Protein AF-A0A947D6W4-F1 (afdb_monomer_lite)

Secondary structure (DSSP, 8-state):
--EEEEEEESEEEPPTTPEEEEEEEESSS--PEEEETTEEEE-STT-EEEEEEE-

Radius of gyration: 10.58 Å; chains: 1; bounding box: 25×14×31 Å

Foldseek 3Di:
DDKDKDKAFQKDWADPPKFWPDKDKDDDDWDDWDDDRTIIGTDDDRIMMITIIHD

pLDDT: mean 88.18, std 7.03, range [63.66, 95.0]

Structure (mmCIF, N/CA/C/O backbone):
data_AF-A0A947D6W4-F1
#
_entry.id   AF-A0A947D6W4-F1
#
loop_
_atom_site.group_PDB
_atom_site.id
_atom_site.type_symbol
_atom_site.label_atom_id
_atom_site.label_alt_id
_atom_site.label_comp_id
_atom_site.label_asym_id
_atom_site.label_entity_id
_atom_site.label_seq_id
_atom_site.pdbx_PDB_ins_code
_atom_site.Cartn_x
_atom_site.Cartn_y
_atom_site.Cartn_z
_atom_site.occupancy
_atom_site.B_iso_or_equiv
_atom_site.auth_seq_id
_atom_site.auth_comp_id
_atom_site.auth_asym_id
_atom_site.auth_atom_id
_atom_site.pdbx_PDB_model_num
ATOM 1 N N . MET A 1 1 ? -16.942 -3.797 8.259 1.00 73.56 1 MET A N 1
ATOM 2 C CA . MET A 1 1 ? -15.711 -3.934 7.466 1.00 73.56 1 MET A CA 1
ATOM 3 C C . MET A 1 1 ? -15.686 -2.791 6.477 1.00 73.56 1 MET A C 1
ATOM 5 O O . MET A 1 1 ? -16.578 -2.710 5.638 1.00 73.56 1 MET A O 1
ATOM 9 N N . THR A 1 2 ? -14.743 -1.871 6.642 1.00 88.75 2 THR A N 1
ATOM 10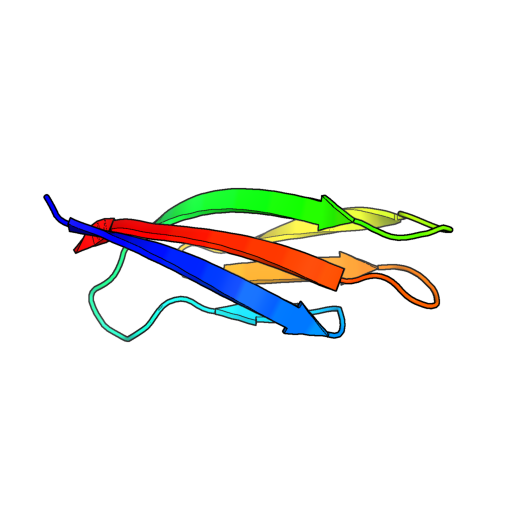 C CA . THR A 1 2 ? -14.613 -0.692 5.776 1.00 88.75 2 THR A CA 1
ATOM 11 C C . THR A 1 2 ? -13.439 -0.909 4.838 1.00 88.75 2 THR A C 1
ATOM 13 O O . THR A 1 2 ? -12.347 -1.224 5.300 1.00 88.75 2 THR A O 1
ATOM 16 N N . LEU A 1 3 ? -13.659 -0.748 3.531 1.00 92.25 3 LEU A N 1
ATOM 17 C CA . LEU A 1 3 ? -12.609 -0.868 2.521 1.00 92.25 3 LEU A CA 1
ATOM 18 C C . LEU A 1 3 ? -12.107 0.514 2.116 1.00 92.25 3 LEU A C 1
ATOM 20 O O . LEU A 1 3 ? -12.895 1.409 1.807 1.00 92.25 3 LEU A O 1
ATOM 24 N N . ARG A 1 4 ? -10.787 0.669 2.068 1.00 93.56 4 ARG A N 1
ATOM 25 C CA . ARG A 1 4 ? -10.114 1.900 1.669 1.00 93.56 4 ARG A CA 1
ATOM 26 C C . ARG A 1 4 ? -9.163 1.621 0.517 1.00 93.56 4 ARG A C 1
ATOM 28 O O . ARG A 1 4 ? -8.302 0.752 0.600 1.00 93.56 4 ARG A O 1
ATOM 35 N N . LYS A 1 5 ? -9.310 2.396 -0.556 1.00 92.88 5 LYS A N 1
ATOM 36 C CA . LYS A 1 5 ? -8.394 2.366 -1.695 1.00 92.88 5 LYS A CA 1
ATOM 37 C C . LYS A 1 5 ? -7.249 3.347 -1.460 1.00 92.88 5 LYS A C 1
ATOM 39 O O . LYS A 1 5 ? -7.493 4.522 -1.192 1.00 92.88 5 LYS A O 1
ATOM 44 N N . ILE A 1 6 ? -6.017 2.874 -1.608 1.00 92.56 6 ILE A N 1
ATOM 45 C CA . ILE A 1 6 ? -4.802 3.694 -1.565 1.00 92.56 6 ILE A CA 1
ATOM 46 C C . ILE A 1 6 ? -4.144 3.628 -2.940 1.00 92.56 6 ILE A C 1
ATOM 48 O O . ILE A 1 6 ? -4.148 2.590 -3.597 1.00 92.56 6 ILE A O 1
ATOM 52 N N . THR A 1 7 ? -3.623 4.752 -3.421 1.00 90.31 7 THR A N 1
ATOM 53 C CA . THR A 1 7 ? -2.850 4.811 -4.666 1.00 90.31 7 THR A CA 1
ATOM 54 C C . THR A 1 7 ? -1.544 5.531 -4.376 1.00 90.31 7 THR A C 1
ATOM 56 O O . THR A 1 7 ? -1.571 6.655 -3.881 1.00 90.31 7 THR A O 1
ATOM 59 N N . GLY A 1 8 ? -0.422 4.866 -4.642 1.00 83.94 8 GLY A N 1
ATOM 60 C CA . GLY A 1 8 ? 0.921 5.361 -4.343 1.00 83.94 8 GLY A CA 1
ATOM 61 C C . GLY A 1 8 ? 1.880 5.219 -5.523 1.00 83.94 8 GLY A C 1
ATOM 62 O O . GLY A 1 8 ? 1.610 4.499 -6.489 1.00 83.94 8 GLY A O 1
ATOM 63 N N . SER A 1 9 ? 3.001 5.931 -5.442 1.00 83.50 9 SER A N 1
ATOM 64 C CA . SER A 1 9 ? 4.074 5.910 -6.442 1.00 83.50 9 SER A CA 1
ATOM 65 C C . SER A 1 9 ? 5.022 4.758 -6.141 1.00 83.50 9 SER A C 1
ATOM 67 O O . SER A 1 9 ? 5.711 4.822 -5.132 1.00 83.50 9 SER A O 1
ATOM 69 N N . ALA A 1 10 ? 5.047 3.731 -6.997 1.00 86.50 10 ALA A N 1
ATOM 70 C CA . ALA A 1 10 ? 5.825 2.488 -6.884 1.00 86.50 10 ALA A CA 1
ATOM 71 C C . ALA A 1 10 ? 5.705 1.687 -5.565 1.00 86.50 10 ALA A C 1
ATOM 73 O O . ALA A 1 10 ? 5.929 0.488 -5.582 1.00 86.50 10 ALA A O 1
ATOM 74 N N . SER A 1 11 ? 5.301 2.265 -4.438 1.00 90.88 11 SER A N 1
ATOM 75 C CA . SER A 1 11 ? 5.055 1.585 -3.170 1.00 90.88 11 SER A CA 1
ATOM 76 C C . SER A 1 11 ? 4.007 2.328 -2.344 1.00 90.88 11 SER A C 1
ATOM 78 O O . SER A 1 11 ? 3.783 3.532 -2.498 1.00 90.88 11 SER A O 1
ATOM 80 N N . ALA A 1 12 ? 3.302 1.577 -1.504 1.00 93.81 12 ALA A N 1
ATOM 81 C CA . ALA A 1 12 ? 2.321 2.094 -0.565 1.00 93.81 12 ALA A CA 1
ATOM 82 C C . ALA A 1 12 ? 2.094 1.076 0.557 1.00 93.81 12 ALA A C 1
ATOM 84 O O . ALA A 1 12 ? 2.372 -0.117 0.399 1.00 93.81 12 ALA A O 1
ATOM 85 N N . SER A 1 13 ? 1.515 1.554 1.653 1.00 94.25 13 SER A N 1
ATOM 86 C CA . SER A 1 13 ? 1.069 0.740 2.777 1.00 94.25 13 SER A CA 1
ATOM 87 C C . SER A 1 13 ? -0.300 1.196 3.286 1.00 94.25 13 SER A C 1
ATOM 89 O O . SER A 1 13 ? -0.712 2.349 3.117 1.00 94.25 13 SER A O 1
ATOM 91 N N . CYS A 1 14 ? -1.022 0.250 3.872 1.00 93.50 14 CYS A N 1
ATOM 92 C CA . CYS A 1 14 ? -2.224 0.431 4.660 1.00 93.50 14 CYS A CA 1
ATOM 93 C C . CYS A 1 14 ? -1.893 1.123 5.990 1.00 93.50 14 CYS A C 1
ATOM 95 O O . CYS A 1 14 ? -0.750 1.121 6.450 1.00 93.50 14 CYS A O 1
ATOM 97 N N . ALA A 1 15 ? -2.885 1.755 6.619 1.00 93.06 15 ALA A N 1
ATOM 98 C CA . ALA A 1 15 ? -2.666 2.368 7.924 1.00 93.06 15 ALA A CA 1
ATOM 99 C C . ALA A 1 15 ? -2.510 1.302 9.020 1.00 93.06 15 ALA A C 1
ATOM 101 O O . ALA A 1 15 ? -2.965 0.168 8.889 1.00 93.06 15 ALA A O 1
ATOM 102 N N . THR A 1 16 ? -1.918 1.687 10.151 1.00 91.31 16 THR A N 1
ATOM 103 C CA . THR A 1 16 ? -1.787 0.802 11.313 1.00 91.31 16 THR A CA 1
ATOM 104 C C . THR A 1 16 ? -3.151 0.252 11.749 1.00 91.31 16 THR A C 1
ATOM 106 O O . THR A 1 16 ? -4.099 1.006 11.992 1.00 91.31 16 THR A O 1
ATOM 109 N N . GLY A 1 17 ? -3.238 -1.076 11.861 1.00 89.50 17 GLY A N 1
ATOM 110 C CA . GLY A 1 17 ? -4.476 -1.785 12.189 1.00 89.50 17 GLY A CA 1
ATOM 111 C C . GLY A 1 17 ? -5.439 -1.964 11.011 1.00 89.50 17 GLY A C 1
ATOM 112 O O . GLY A 1 17 ? -6.596 -2.297 11.243 1.00 89.50 17 GLY A O 1
ATOM 113 N N . GLU A 1 18 ? -4.998 -1.714 9.776 1.00 92.69 18 GLU A N 1
ATOM 114 C CA . GLU A 1 18 ? -5.682 -2.140 8.553 1.00 92.69 18 GLU A CA 1
ATOM 115 C C . GLU A 1 18 ? -4.959 -3.355 7.947 1.00 92.69 18 GLU A C 1
ATOM 117 O O . GLU A 1 18 ? -3.739 -3.468 8.043 1.00 92.69 18 GLU A O 1
ATOM 122 N N . MET A 1 19 ? -5.708 -4.255 7.306 1.00 91.88 19 MET A N 1
ATOM 123 C CA . MET A 1 19 ? -5.167 -5.426 6.608 1.00 91.88 19 MET A CA 1
ATOM 124 C C . MET A 1 19 ? -5.175 -5.198 5.098 1.00 91.88 19 MET A C 1
ATOM 126 O O . MET A 1 19 ? -6.184 -4.740 4.551 1.00 91.88 19 MET A O 1
ATOM 130 N N . LEU A 1 20 ? -4.089 -5.555 4.411 1.00 93.31 20 LEU A N 1
ATOM 131 C CA . LEU A 1 20 ? -4.073 -5.568 2.954 1.00 93.31 20 LEU A CA 1
ATOM 132 C C . LEU A 1 20 ? -4.942 -6.717 2.421 1.00 93.31 20 LEU A C 1
ATOM 134 O O . LEU A 1 20 ? -4.713 -7.882 2.725 1.00 93.31 20 LEU A O 1
ATOM 138 N N . ILE A 1 21 ? -5.926 -6.386 1.586 1.00 94.25 21 ILE A N 1
ATOM 139 C CA . ILE A 1 21 ? -6.823 -7.364 0.949 1.00 94.25 21 ILE A CA 1
ATOM 140 C C . ILE A 1 21 ? -6.436 -7.610 -0.506 1.00 94.25 21 ILE A C 1
ATOM 142 O O . ILE A 1 21 ? -6.587 -8.711 -1.028 1.00 94.25 21 ILE A O 1
ATOM 146 N N . SER A 1 22 ? -5.971 -6.570 -1.194 1.00 92.75 22 SER A N 1
ATOM 147 C CA . SER A 1 22 ? -5.597 -6.659 -2.600 1.00 92.75 22 SER A CA 1
ATOM 148 C C . SER A 1 22 ? -4.564 -5.599 -2.939 1.00 92.75 22 SER A C 1
ATOM 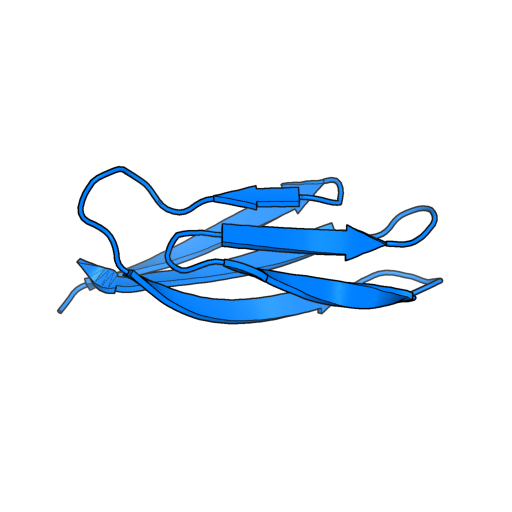150 O O . SER A 1 22 ? -4.647 -4.468 -2.457 1.00 92.75 22 SER A O 1
ATOM 152 N N . ALA A 1 23 ? -3.615 -5.961 -3.794 1.00 92.44 23 ALA A N 1
ATOM 153 C CA . ALA A 1 23 ? -2.612 -5.061 -4.326 1.00 92.44 23 ALA A CA 1
ATOM 154 C C . ALA A 1 23 ? -2.475 -5.273 -5.834 1.00 92.44 23 ALA A C 1
ATOM 156 O O . ALA A 1 23 ? -2.481 -6.405 -6.317 1.00 92.44 23 ALA A O 1
ATOM 157 N N . MET A 1 24 ? -2.345 -4.179 -6.577 1.00 90.00 24 MET A N 1
ATOM 158 C CA . MET A 1 24 ? -2.193 -4.193 -8.026 1.00 90.00 24 MET A CA 1
ATOM 159 C C . MET A 1 24 ? -1.147 -3.170 -8.452 1.00 90.00 24 MET A C 1
ATOM 161 O O . MET A 1 24 ? -1.162 -2.028 -7.990 1.00 90.00 24 MET A O 1
ATOM 165 N N . CYS A 1 25 ? -0.278 -3.564 -9.379 1.00 90.25 25 CYS A N 1
ATOM 166 C CA . CYS A 1 25 ? 0.588 -2.636 -10.090 1.00 90.25 25 CYS A CA 1
ATOM 167 C C . CYS A 1 25 ? -0.103 -2.125 -11.348 1.00 90.25 25 CYS A C 1
ATOM 169 O O . CYS A 1 25 ? -0.770 -2.864 -12.065 1.00 90.25 25 CYS A O 1
ATOM 171 N N . THR A 1 26 ? 0.059 -0.839 -11.609 1.00 86.56 26 THR A N 1
ATOM 172 C CA . THR A 1 26 ? -0.442 -0.156 -12.802 1.00 86.56 26 THR A CA 1
ATOM 173 C C . THR A 1 26 ? 0.689 0.681 -13.398 1.0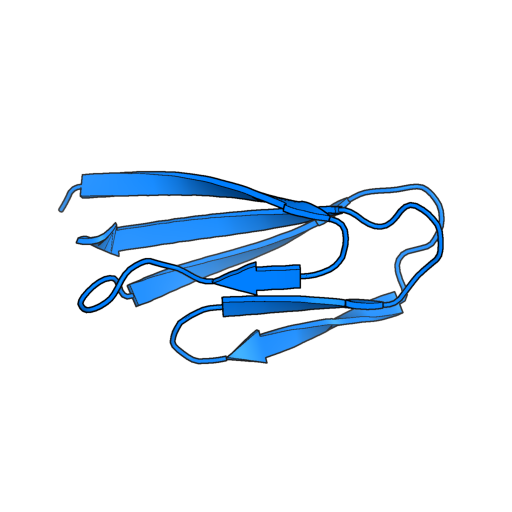0 86.56 26 THR A C 1
ATOM 175 O O . THR A 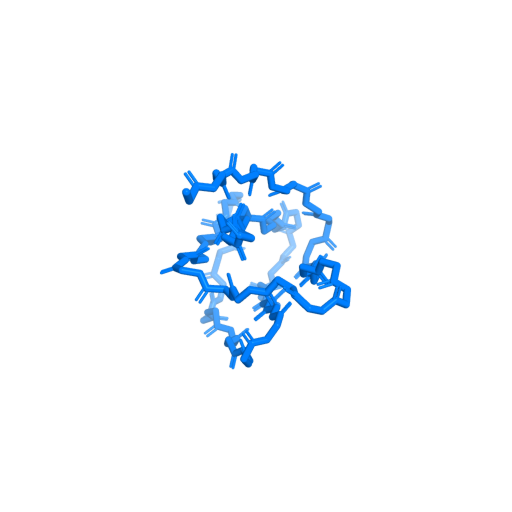1 26 ? 1.607 1.065 -12.678 1.00 86.56 26 THR A O 1
ATOM 178 N N . GLY A 1 27 ? 0.659 0.953 -14.705 1.00 79.62 27 GLY A N 1
ATOM 179 C CA . GLY A 1 27 ? 1.732 1.668 -15.415 1.00 79.62 27 GLY A CA 1
ATOM 180 C C . GLY A 1 27 ? 2.289 0.886 -16.606 1.00 79.62 27 GLY A C 1
ATOM 181 O O . GLY A 1 27 ? 1.832 -0.220 -16.894 1.00 79.62 27 GLY A O 1
ATOM 182 N N . THR A 1 28 ? 3.240 1.489 -17.322 1.00 69.44 28 THR A N 1
ATOM 183 C CA . THR A 1 28 ? 3.715 1.034 -18.642 1.00 69.44 28 THR A CA 1
ATOM 184 C C . THR A 1 28 ? 4.712 -0.122 -18.570 1.00 69.44 28 THR A C 1
ATOM 186 O O . THR A 1 28 ? 4.718 -0.973 -19.453 1.00 69.44 28 THR A O 1
ATOM 189 N N . MET A 1 29 ? 5.533 -0.182 -17.520 1.00 63.66 29 MET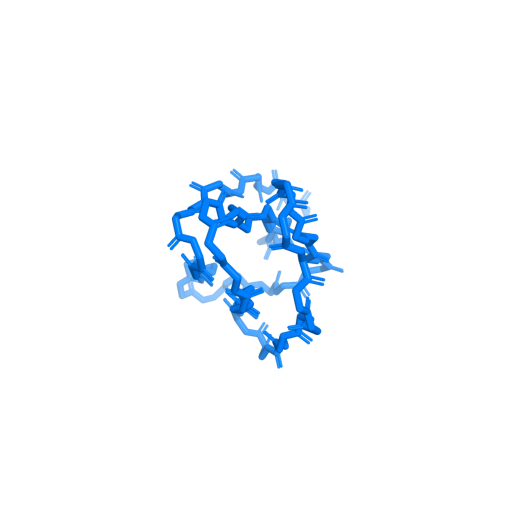 A N 1
ATOM 190 C CA . MET A 1 29 ? 6.441 -1.298 -17.253 1.00 63.66 29 MET A CA 1
ATOM 191 C C . MET A 1 29 ? 6.172 -1.821 -15.849 1.00 63.66 29 MET A C 1
ATOM 193 O O . MET A 1 29 ? 6.430 -1.135 -14.864 1.00 63.66 29 MET A O 1
ATOM 197 N N . GLN A 1 30 ? 5.611 -3.023 -15.764 1.00 70.19 30 GLN A N 1
ATOM 198 C CA . GLN A 1 30 ? 5.252 -3.654 -14.499 1.00 70.19 30 GLN A CA 1
ATOM 199 C C . GLN A 1 30 ? 6.157 -4.866 -14.302 1.00 70.19 30 GLN A C 1
ATOM 201 O O . GLN A 1 30 ? 6.014 -5.886 -14.973 1.00 70.19 30 GLN A O 1
ATOM 206 N N . GLY A 1 31 ? 7.123 -4.730 -13.404 1.00 73.56 31 GLY A N 1
ATOM 207 C CA . GLY A 1 31 ? 7.803 -5.861 -12.795 1.00 73.56 31 GLY A CA 1
ATOM 208 C C . GLY A 1 31 ? 6.887 -6.582 -11.798 1.00 73.56 31 GLY A C 1
ATOM 209 O O . GLY A 1 31 ? 5.740 -6.175 -11.588 1.00 73.56 31 GLY A O 1
ATOM 210 N N . PRO A 1 32 ? 7.374 -7.659 -11.164 1.00 82.19 32 PRO A N 1
ATOM 211 C CA . PRO A 1 32 ? 6.600 -8.383 -10.166 1.00 82.19 32 PRO A CA 1
ATOM 212 C C . PRO A 1 32 ? 6.187 -7.459 -9.013 1.00 82.19 32 PRO A C 1
ATOM 214 O O . PRO A 1 32 ? 6.964 -6.606 -8.573 1.00 82.19 32 PRO A O 1
ATOM 217 N N . ILE A 1 33 ? 4.961 -7.649 -8.520 1.00 88.75 33 ILE A N 1
ATOM 218 C CA . ILE A 1 33 ? 4.502 -7.010 -7.290 1.00 88.75 33 ILE A CA 1
ATOM 219 C C . ILE A 1 33 ? 5.070 -7.769 -6.092 1.00 88.75 33 ILE A C 1
ATOM 221 O O . ILE A 1 33 ? 4.987 -8.994 -6.023 1.00 88.75 33 ILE A O 1
ATOM 225 N N . MET A 1 34 ? 5.645 -7.040 -5.145 1.00 90.56 34 MET A N 1
ATOM 226 C CA . MET A 1 34 ? 6.042 -7.571 -3.846 1.00 90.56 34 MET A CA 1
ATOM 227 C C . MET A 1 34 ? 5.010 -7.125 -2.822 1.00 90.56 34 MET A C 1
ATOM 229 O O . MET A 1 34 ? 4.817 -5.927 -2.629 1.00 90.56 34 MET A O 1
ATOM 233 N N . THR A 1 35 ? 4.329 -8.075 -2.192 1.00 91.06 35 THR A N 1
ATOM 234 C CA . THR A 1 35 ? 3.303 -7.812 -1.177 1.00 91.06 35 THR A CA 1
ATOM 235 C C . THR A 1 35 ? 3.818 -8.132 0.220 1.00 91.06 35 THR A C 1
ATOM 237 O O . THR A 1 35 ? 4.606 -9.058 0.408 1.00 91.06 35 THR A O 1
ATOM 240 N N . SER A 1 36 ? 3.329 -7.385 1.198 1.00 89.12 36 SER A N 1
ATOM 241 C CA . SER A 1 36 ? 3.530 -7.566 2.637 1.00 89.12 36 SER A CA 1
ATOM 242 C C . SER A 1 36 ? 2.167 -7.505 3.331 1.00 89.12 36 SER A C 1
ATOM 244 O O . SER A 1 36 ? 1.179 -7.130 2.700 1.00 89.12 36 SER A O 1
ATOM 246 N N . ASP A 1 37 ? 2.097 -7.855 4.614 1.00 87.94 37 ASP A N 1
ATOM 247 C CA . ASP A 1 37 ? 0.823 -7.919 5.352 1.00 87.94 37 ASP A CA 1
ATOM 248 C C . ASP A 1 37 ? 0.056 -6.581 5.358 1.00 87.94 37 ASP A C 1
ATOM 250 O O . ASP A 1 37 ? -1.178 -6.549 5.362 1.00 87.94 37 ASP A O 1
ATOM 254 N N . ASP A 1 38 ? 0.789 -5.469 5.303 1.00 91.75 38 ASP A N 1
ATOM 255 C CA . ASP A 1 38 ? 0.264 -4.110 5.347 1.00 91.75 38 ASP A CA 1
ATOM 256 C C . ASP A 1 38 ? 0.577 -3.284 4.092 1.00 91.75 38 ASP A C 1
ATOM 258 O O . ASP A 1 38 ? 0.314 -2.088 4.082 1.00 91.75 38 ASP A O 1
ATOM 262 N N . GLY A 1 39 ? 1.109 -3.848 3.005 1.00 92.44 39 GLY A N 1
ATOM 263 C CA . GLY A 1 39 ? 1.491 -3.014 1.861 1.00 92.44 39 GLY A CA 1
ATOM 264 C C . GLY A 1 39 ? 1.981 -3.752 0.629 1.00 92.44 39 GLY A C 1
ATOM 265 O O . GLY A 1 39 ? 2.042 -4.977 0.585 1.00 92.44 39 GLY A O 1
ATOM 266 N N . ALA A 1 40 ? 2.324 -2.991 -0.408 1.00 93.38 40 ALA A N 1
ATOM 267 C CA . ALA A 1 40 ? 2.939 -3.564 -1.596 1.00 93.38 40 ALA A CA 1
ATOM 268 C C . ALA A 1 40 ? 3.864 -2.585 -2.317 1.00 93.38 40 ALA A C 1
ATOM 270 O O . ALA A 1 40 ? 3.702 -1.364 -2.259 1.00 93.38 40 ALA A O 1
ATOM 271 N N . THR A 1 41 ? 4.818 -3.163 -3.040 1.00 91.81 41 THR A N 1
ATOM 272 C CA . THR A 1 41 ? 5.788 -2.473 -3.885 1.00 91.81 41 THR A CA 1
ATOM 273 C C . THR A 1 41 ? 5.712 -3.020 -5.304 1.00 91.81 41 THR A C 1
ATOM 275 O O . THR A 1 41 ? 5.743 -4.227 -5.532 1.00 91.81 41 THR A O 1
ATOM 278 N N . CYS A 1 42 ? 5.629 -2.112 -6.261 1.00 90.06 42 CYS A N 1
ATOM 279 C CA . CYS A 1 42 ? 5.689 -2.342 -7.688 1.00 90.06 42 CYS A CA 1
ATOM 280 C C . CYS A 1 42 ? 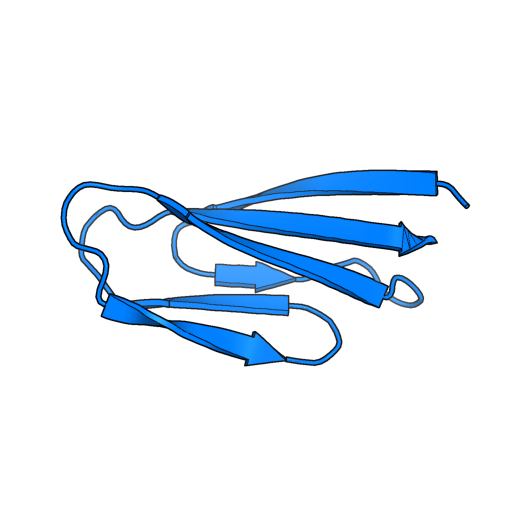7.066 -1.961 -8.200 1.00 90.06 42 CYS A C 1
ATOM 282 O O . CYS A 1 42 ? 7.516 -0.833 -8.008 1.00 90.06 42 CYS A O 1
ATOM 284 N N . ASN A 1 43 ? 7.711 -2.889 -8.894 1.00 83.69 43 ASN A N 1
ATOM 285 C CA . ASN A 1 43 ? 8.967 -2.593 -9.557 1.00 83.69 43 ASN A CA 1
ATOM 286 C C . ASN A 1 43 ? 8.688 -2.118 -10.989 1.00 83.69 43 ASN A C 1
ATOM 288 O O . ASN A 1 43 ? 7.886 -2.739 -11.681 1.00 83.69 43 ASN A O 1
ATOM 292 N N . GLY A 1 44 ? 9.327 -1.040 -11.443 1.00 79.25 44 GLY A N 1
ATOM 293 C CA . GLY A 1 44 ? 9.190 -0.551 -12.819 1.00 79.25 44 GLY A CA 1
ATOM 294 C C . GLY A 1 44 ? 9.062 0.965 -12.950 1.00 79.25 44 GLY A C 1
ATOM 295 O O . GLY A 1 44 ? 8.576 1.654 -12.051 1.00 79.25 44 GLY A O 1
ATOM 296 N N . ASP A 1 45 ? 9.509 1.483 -14.093 1.00 79.75 45 ASP A N 1
ATOM 297 C CA . ASP A 1 45 ? 9.464 2.913 -14.393 1.00 79.75 45 ASP A CA 1
ATOM 298 C C . ASP A 1 45 ? 8.022 3.381 -14.642 1.00 79.75 45 ASP A C 1
ATOM 300 O O . ASP A 1 45 ? 7.257 2.764 -15.390 1.00 79.75 45 ASP A O 1
ATOM 304 N N . GLY A 1 46 ? 7.622 4.447 -13.946 1.00 84.19 46 GLY A N 1
ATOM 305 C CA . GLY A 1 46 ? 6.244 4.944 -13.962 1.00 84.19 46 GLY A CA 1
ATOM 306 C C . GLY A 1 46 ? 5.220 4.026 -13.280 1.00 84.19 46 GLY A C 1
ATOM 307 O O . GLY A 1 46 ? 4.015 4.267 -13.410 1.00 84.19 46 GLY A O 1
ATOM 308 N N . ALA A 1 47 ? 5.663 2.990 -12.556 1.00 89.00 47 ALA A N 1
ATOM 309 C CA . ALA A 1 47 ? 4.769 2.080 -11.858 1.00 89.00 47 ALA A CA 1
ATOM 310 C C . ALA A 1 47 ? 4.046 2.780 -10.695 1.00 89.00 47 ALA A C 1
ATOM 312 O O . ALA A 1 47 ? 4.623 3.525 -9.899 1.00 89.00 47 ALA A O 1
ATOM 313 N N . LYS A 1 48 ? 2.752 2.502 -10.573 1.00 90.06 48 LYS A N 1
ATOM 314 C CA . LYS A 1 48 ? 1.897 2.939 -9.472 1.00 90.06 48 LYS A CA 1
ATOM 315 C C . LYS A 1 48 ? 1.287 1.724 -8.815 1.00 90.06 48 LYS A C 1
ATOM 317 O O . LYS A 1 48 ? 0.804 0.824 -9.501 1.00 90.06 48 LYS A O 1
ATOM 322 N N . VAL A 1 49 ? 1.260 1.732 -7.495 1.00 92.12 49 VAL A N 1
ATOM 323 C CA . VAL A 1 49 ? 0.594 0.689 -6.728 1.00 92.12 49 VAL A CA 1
ATOM 324 C C . VAL A 1 49 ? -0.804 1.150 -6.346 1.00 92.12 49 VAL A C 1
ATOM 326 O O . VAL A 1 49 ? -1.028 2.306 -5.977 1.00 92.12 49 VAL A O 1
ATOM 329 N N . VAL A 1 50 ? -1.753 0.233 -6.440 1.00 93.06 50 VAL A N 1
ATOM 330 C CA . VAL A 1 50 ? -3.111 0.386 -5.936 1.00 93.06 50 VAL A CA 1
ATOM 331 C C . VAL A 1 50 ? -3.315 -0.671 -4.865 1.00 93.06 50 VAL A C 1
ATOM 333 O O . VAL A 1 50 ? -3.172 -1.857 -5.146 1.00 93.06 50 VAL A O 1
ATOM 336 N N . LEU A 1 51 ? -3.655 -0.243 -3.654 1.00 94.50 51 LEU A N 1
ATOM 337 C CA . LEU A 1 51 ? -3.966 -1.129 -2.535 1.00 94.50 51 LEU A CA 1
ATOM 338 C C . LEU A 1 51 ? -5.439 -1.020 -2.165 1.00 94.50 51 LEU A C 1
ATOM 340 O O . LEU A 1 51 ? -6.041 0.054 -2.266 1.00 94.50 51 LEU A O 1
ATOM 344 N N . VAL A 1 52 ? -5.982 -2.120 -1.661 1.00 95.00 52 VAL A N 1
ATOM 345 C CA . VAL A 1 52 ? -7.262 -2.173 -0.960 1.00 95.00 52 VAL A CA 1
ATOM 346 C C . VAL A 1 52 ? -6.995 -2.648 0.460 1.00 95.00 52 VAL A C 1
ATOM 348 O O . VAL A 1 52 ? -6.590 -3.790 0.665 1.00 95.00 52 VAL A O 1
ATOM 351 N N . CYS A 1 53 ? -7.236 -1.768 1.423 1.00 94.62 53 CYS A N 1
ATOM 352 C CA . CYS A 1 53 ? -7.040 -2.011 2.847 1.00 94.62 53 CYS A CA 1
ATOM 353 C C . CYS A 1 53 ? -8.395 -2.168 3.540 1.00 94.62 53 CYS A C 1
ATOM 355 O O . CYS A 1 53 ? -9.344 -1.461 3.193 1.00 94.62 53 CYS A O 1
ATOM 357 N N . ALA A 1 54 ? -8.494 -3.072 4.512 1.00 93.88 54 ALA A N 1
ATOM 358 C CA . ALA A 1 54 ? -9.690 -3.267 5.323 1.00 93.88 54 ALA A CA 1
ATOM 359 C C . ALA A 1 54 ? -9.454 -2.886 6.786 1.00 93.88 54 ALA A C 1
ATOM 361 O O . ALA A 1 54 ? -8.415 -3.230 7.348 1.00 93.88 54 ALA A O 1
ATOM 362 N N . LYS A 1 55 ? -10.450 -2.234 7.391 1.00 87.19 55 LYS A N 1
ATOM 363 C CA . LYS A 1 55 ? -10.547 -1.960 8.831 1.00 87.19 55 LYS A CA 1
ATOM 364 C C . LYS A 1 55 ? -11.805 -2.590 9.430 1.00 87.19 55 LYS A C 1
ATOM 366 O O . LYS A 1 55 ? -12.853 -2.649 8.726 1.00 87.19 55 LYS A O 1
#

Organism: NCBI:txid2840188

Sequence (55 aa):
MTLRKITGSASASCATGEMLISAMCTGTMQGPIMTSDDGATCNGDGAKVVLVCAK